Protein AF-A0AA37XCZ8-F1 (afdb_monomer_lite)

Radius of gyration: 14.83 Å; chains: 1; bounding box: 31×46×41 Å

Sequence (145 aa):
MPVPSPTDGLLTLLTTPDGEIDAGADPAALELLGTLVADTLRAHAVGVVVSWNDPDDAVLAHVVARELGVPSRRASLDLGRLELDGPPLAGAVVAVVATSFTPRPRALEPLARLLAGAGASAVHAARLRPSPSTELDVHGRGADA

Foldseek 3Di:
DDDADPLLVLLVQQQDPVFFGNCPSDVVSLLVVLLVVLVVCLVVQAQEEEFEADPSSQVSSVSNCVNNVHYYWYWHQDPNDTDIDDDFQAAGAYEYEYQDPPPDPCPVVVVVVVNVVSRYQKYWYFYFGNDSHTDGDTDIDGPPD

Structure (mmCIF, N/CA/C/O backbone):
data_AF-A0AA37XCZ8-F1
#
_entry.id   AF-A0AA37XCZ8-F1
#
loop_
_atom_site.group_PDB
_atom_site.id
_atom_site.type_symbol
_atom_site.label_atom_id
_atom_site.label_alt_id
_atom_site.label_comp_id
_atom_site.label_asym_id
_atom_site.label_entity_id
_atom_site.label_seq_id
_atom_site.pdbx_PDB_ins_code
_atom_site.Cartn_x
_atom_site.Cartn_y
_atom_site.Cartn_z
_atom_site.occupancy
_atom_site.B_iso_or_equiv
_atom_site.auth_seq_id
_atom_site.auth_comp_id
_atom_site.auth_asym_id
_atom_site.auth_atom_id
_atom_site.pdbx_PDB_model_num
ATOM 1 N N . MET A 1 1 ? 20.662 -27.519 -9.172 1.00 54.88 1 MET A N 1
ATOM 2 C CA . MET A 1 1 ? 20.547 -26.111 -9.603 1.00 54.88 1 MET A CA 1
ATOM 3 C C . MET A 1 1 ? 19.234 -25.579 -9.055 1.00 54.88 1 MET A C 1
ATOM 5 O O . MET A 1 1 ? 18.243 -26.275 -9.251 1.00 54.88 1 MET A O 1
ATOM 9 N N . PRO A 1 2 ? 19.211 -24.456 -8.322 1.00 59.41 2 PRO A N 1
ATOM 10 C CA . PRO A 1 2 ? 17.954 -23.833 -7.915 1.00 59.41 2 PRO A CA 1
ATOM 11 C C . PRO A 1 2 ? 17.204 -23.343 -9.161 1.00 59.41 2 PRO A C 1
ATOM 13 O O . PRO A 1 2 ? 17.815 -22.791 -10.074 1.00 59.41 2 PRO A O 1
ATOM 16 N N . VAL A 1 3 ? 15.900 -23.609 -9.222 1.00 57.81 3 VAL A N 1
ATOM 17 C CA . VAL A 1 3 ? 15.015 -23.034 -10.242 1.00 57.81 3 VAL A CA 1
ATOM 18 C C . VAL A 1 3 ? 14.693 -21.611 -9.779 1.00 57.81 3 VAL A C 1
ATOM 20 O O . VAL A 1 3 ? 14.306 -21.468 -8.618 1.00 57.81 3 VAL A O 1
ATOM 23 N N . PRO A 1 4 ? 14.882 -20.573 -10.613 1.00 60.62 4 PRO A N 1
ATOM 24 C CA . PRO A 1 4 ? 14.522 -19.212 -10.231 1.00 60.62 4 PRO A CA 1
ATOM 25 C C . PRO A 1 4 ? 13.026 -19.144 -9.918 1.00 60.62 4 PRO A C 1
ATOM 27 O O . PRO A 1 4 ? 12.208 -19.749 -10.620 1.00 60.62 4 PRO A O 1
ATOM 30 N N . SER A 1 5 ? 12.675 -18.433 -8.849 1.00 69.38 5 SER A N 1
ATOM 31 C CA . SER A 1 5 ? 11.276 -18.183 -8.514 1.00 69.38 5 SER A CA 1
ATOM 32 C C . SER A 1 5 ? 10.656 -17.320 -9.620 1.00 69.38 5 SER A C 1
ATOM 34 O O . SER A 1 5 ? 11.344 -16.439 -10.142 1.00 69.38 5 SER A O 1
ATOM 36 N N . PRO A 1 6 ? 9.370 -17.496 -9.983 1.00 72.38 6 PRO A N 1
ATOM 37 C CA . PRO A 1 6 ? 8.692 -16.585 -10.911 1.00 72.38 6 PRO A CA 1
ATOM 38 C C . PRO A 1 6 ? 8.816 -15.109 -10.492 1.00 72.38 6 PRO A C 1
ATOM 40 O O . PRO A 1 6 ? 8.825 -14.229 -11.349 1.00 72.38 6 PRO A O 1
ATOM 43 N N . THR A 1 7 ? 8.995 -14.834 -9.197 1.00 74.69 7 THR A N 1
ATOM 44 C CA . THR A 1 7 ? 9.207 -13.485 -8.661 1.00 74.69 7 THR A CA 1
ATOM 45 C C . THR A 1 7 ? 10.563 -12.873 -9.044 1.00 74.69 7 THR A C 1
ATOM 47 O O . THR A 1 7 ? 10.645 -11.658 -9.214 1.00 74.69 7 THR A O 1
ATOM 50 N N . ASP A 1 8 ? 11.609 -13.686 -9.251 1.00 73.62 8 ASP A N 1
ATOM 51 C CA . ASP A 1 8 ? 12.964 -13.196 -9.568 1.00 73.62 8 ASP A CA 1
ATOM 52 C C . ASP A 1 8 ? 13.019 -12.531 -10.957 1.00 73.62 8 ASP A C 1
ATOM 54 O O . ASP A 1 8 ? 13.696 -11.519 -11.162 1.00 73.62 8 ASP A O 1
ATOM 58 N N . GLY A 1 9 ? 12.260 -13.070 -11.919 1.00 76.31 9 GLY A N 1
ATOM 59 C CA . GLY A 1 9 ? 12.170 -12.508 -13.268 1.00 76.31 9 GLY A CA 1
ATOM 60 C C . GLY A 1 9 ? 11.473 -11.146 -13.301 1.00 76.31 9 GLY A C 1
ATOM 61 O O . GLY A 1 9 ? 11.893 -10.262 -14.041 1.00 76.31 9 GLY A O 1
ATOM 62 N N . LEU A 1 10 ? 10.451 -10.956 -12.463 1.00 79.44 10 LEU A N 1
ATOM 63 C CA . LEU A 1 10 ? 9.669 -9.716 -12.406 1.00 79.44 10 LEU A CA 1
ATOM 64 C C . LEU A 1 10 ? 10.465 -8.565 -11.818 1.00 79.44 10 LEU A C 1
ATOM 66 O O . LEU A 1 10 ? 10.464 -7.474 -12.378 1.00 79.44 10 LEU A O 1
ATOM 70 N N . LEU A 1 11 ? 11.162 -8.805 -10.704 1.00 76.56 11 LEU A N 1
ATOM 71 C CA . LEU A 1 11 ? 11.968 -7.753 -10.100 1.00 76.56 11 LEU A CA 1
ATOM 72 C C . LEU A 1 11 ? 13.061 -7.299 -11.058 1.00 76.56 11 LEU A C 1
ATOM 74 O O . LEU 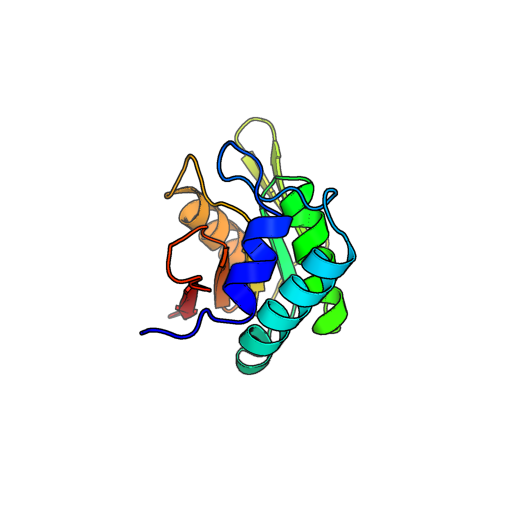A 1 11 ? 13.295 -6.105 -11.164 1.00 76.56 11 LEU A O 1
ATOM 78 N N . THR A 1 12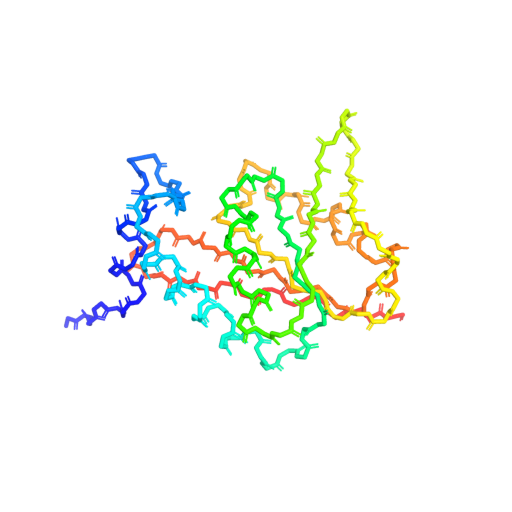 ? 13.661 -8.208 -11.825 1.00 80.44 12 THR A N 1
ATOM 79 C CA . THR A 1 12 ? 14.665 -7.839 -12.835 1.00 80.44 12 THR A CA 1
ATOM 80 C C . THR A 1 12 ? 14.112 -6.869 -13.887 1.00 80.44 12 THR A C 1
ATOM 82 O O . THR A 1 12 ? 14.830 -5.966 -14.303 1.00 80.44 12 THR A O 1
ATOM 85 N N . LEU A 1 13 ? 12.848 -7.024 -14.301 1.00 81.56 13 LEU A N 1
ATOM 86 C CA . LEU A 1 13 ? 12.198 -6.116 -15.260 1.00 81.56 13 LEU A CA 1
ATOM 87 C C . LEU A 1 13 ? 11.898 -4.740 -14.663 1.00 81.56 13 LEU A C 1
ATOM 89 O O . LEU A 1 13 ? 11.887 -3.746 -15.382 1.00 81.56 13 LEU A O 1
ATOM 93 N N . LEU A 1 14 ? 11.650 -4.700 -13.356 1.00 82.56 14 LEU A N 1
ATOM 94 C CA . LEU A 1 14 ? 11.251 -3.499 -12.633 1.00 82.56 14 LEU A CA 1
ATOM 95 C C . LEU A 1 14 ? 12.423 -2.786 -11.958 1.00 82.56 14 LEU A C 1
ATOM 97 O O . LEU A 1 14 ? 12.230 -1.702 -11.433 1.00 82.56 14 LEU A O 1
ATOM 101 N N . THR A 1 15 ? 13.616 -3.379 -11.907 1.00 84.31 15 THR A N 1
ATOM 102 C CA . THR A 1 15 ? 14.735 -2.821 -11.140 1.00 84.31 15 THR A CA 1
ATOM 103 C C . THR A 1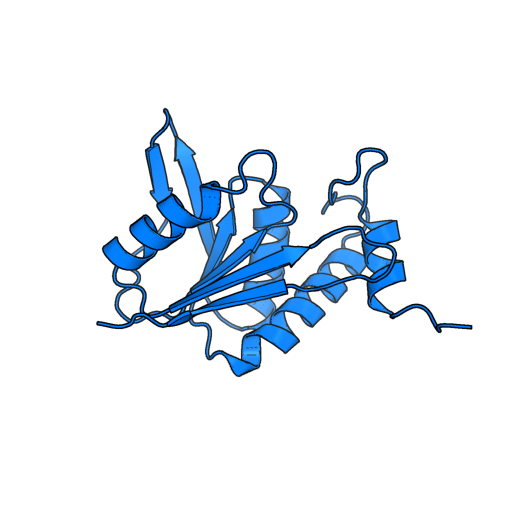 15 ? 15.614 -1.937 -12.023 1.00 84.31 15 THR A C 1
ATOM 105 O O . THR A 1 15 ? 16.137 -2.380 -13.046 1.00 84.31 15 THR A O 1
ATOM 108 N N . THR A 1 16 ? 15.819 -0.689 -11.610 1.00 83.81 16 THR A N 1
ATOM 109 C CA . THR A 1 16 ? 16.763 0.248 -12.226 1.00 83.81 16 THR A CA 1
ATOM 110 C C . THR A 1 16 ? 18.212 -0.228 -12.035 1.00 83.81 16 THR A C 1
ATOM 112 O O . THR A 1 16 ? 18.490 -1.069 -11.176 1.00 83.81 16 THR A O 1
ATOM 115 N N . PRO A 1 17 ? 19.192 0.326 -12.775 1.00 81.44 17 PRO A N 1
ATOM 116 C CA . PRO A 1 17 ? 20.607 0.009 -12.558 1.00 81.44 17 PRO A CA 1
ATOM 117 C C . PRO A 1 17 ? 21.099 0.249 -11.121 1.00 81.44 17 PRO A C 1
ATOM 119 O O . PRO A 1 17 ? 22.058 -0.393 -10.694 1.00 81.44 17 PRO A O 1
ATOM 122 N N . ASP A 1 18 ? 20.431 1.138 -10.380 1.00 79.94 18 ASP A N 1
ATOM 123 C CA . ASP A 1 18 ? 20.759 1.489 -8.997 1.00 79.94 18 ASP A CA 1
ATOM 124 C C . ASP A 1 18 ? 20.088 0.567 -7.959 1.00 79.94 18 ASP A C 1
ATOM 126 O O . ASP A 1 18 ? 20.341 0.688 -6.759 1.00 79.94 18 ASP A O 1
ATOM 130 N N . GLY A 1 19 ? 19.273 -0.398 -8.400 1.00 79.62 19 GLY A N 1
ATOM 131 C CA . GLY A 1 19 ? 18.605 -1.351 -7.512 1.00 79.62 19 GLY A CA 1
ATOM 132 C C . GLY A 1 19 ? 17.251 -0.877 -6.974 1.00 79.62 19 GLY A C 1
ATOM 133 O O . GLY A 1 19 ? 16.754 -1.458 -6.007 1.00 79.62 19 GLY A O 1
ATOM 134 N N . GLU A 1 20 ? 16.664 0.164 -7.562 1.00 82.88 20 GLU A N 1
ATOM 135 C CA . GLU A 1 20 ? 15.352 0.704 -7.182 1.00 82.88 20 GLU A CA 1
ATOM 136 C C . GLU A 1 20 ? 14.252 0.137 -8.081 1.00 82.88 20 GLU A C 1
ATOM 138 O O . GLU A 1 20 ? 14.520 -0.227 -9.219 1.00 82.88 20 GLU A O 1
ATOM 143 N N . ILE A 1 21 ? 13.020 0.036 -7.584 1.00 84.81 21 ILE A N 1
ATOM 144 C CA . ILE A 1 21 ? 11.881 -0.394 -8.405 1.00 84.81 21 ILE A CA 1
ATOM 145 C C . ILE A 1 21 ? 11.371 0.819 -9.185 1.00 84.81 21 ILE A C 1
ATOM 147 O O . ILE A 1 21 ? 10.962 1.788 -8.564 1.00 84.81 21 ILE A O 1
ATOM 151 N N . ASP A 1 22 ? 11.334 0.733 -10.510 1.00 89.69 22 ASP A N 1
ATOM 152 C CA . ASP A 1 22 ? 10.657 1.675 -11.400 1.00 89.69 22 ASP A CA 1
ATOM 153 C C . ASP A 1 22 ? 9.278 1.109 -11.761 1.00 89.69 22 ASP A C 1
ATOM 155 O O . ASP A 1 22 ? 9.148 0.179 -12.566 1.00 89.69 22 ASP A O 1
ATOM 159 N N . ALA A 1 23 ? 8.226 1.662 -11.153 1.00 88.75 23 ALA A N 1
ATOM 160 C CA . ALA A 1 23 ? 6.853 1.228 -11.406 1.00 88.75 23 ALA A CA 1
ATOM 161 C C . ALA A 1 23 ? 6.381 1.561 -12.837 1.00 88.75 23 ALA A C 1
ATOM 163 O O . ALA A 1 23 ? 5.393 0.994 -13.312 1.00 88.75 23 ALA A O 1
ATOM 164 N N . GLY A 1 24 ? 7.070 2.473 -13.529 1.00 90.56 24 GLY A N 1
ATOM 165 C CA . GLY A 1 24 ? 6.795 2.868 -14.907 1.00 90.56 24 GLY A CA 1
ATOM 166 C C . GLY A 1 24 ? 7.473 1.994 -15.965 1.00 90.56 24 GLY A C 1
ATOM 167 O O . GLY A 1 24 ? 7.038 2.026 -17.118 1.00 90.56 24 GLY A O 1
ATOM 168 N N . ALA A 1 25 ? 8.493 1.210 -15.599 1.00 91.69 25 ALA A N 1
ATOM 169 C CA . ALA A 1 25 ? 9.279 0.416 -16.547 1.00 91.69 25 ALA A CA 1
ATOM 170 C C . ALA A 1 25 ? 8.451 -0.677 -17.247 1.00 91.69 25 ALA A C 1
ATOM 172 O O . ALA A 1 25 ? 8.515 -0.821 -18.470 1.00 91.69 25 ALA A O 1
ATOM 173 N N . ASP A 1 26 ? 7.653 -1.427 -16.482 1.00 93.44 26 ASP A N 1
ATOM 174 C CA . ASP A 1 26 ? 6.755 -2.463 -16.998 1.00 93.44 26 ASP A CA 1
ATOM 175 C C . ASP A 1 26 ? 5.484 -2.565 -16.130 1.00 93.44 26 ASP A C 1
ATOM 177 O O . ASP A 1 26 ? 5.470 -3.256 -15.103 1.00 93.44 26 ASP A O 1
ATOM 181 N N . PRO A 1 27 ? 4.378 -1.914 -16.541 1.00 93.50 27 PRO A N 1
ATOM 182 C CA . PRO A 1 27 ? 3.122 -1.964 -15.799 1.00 93.50 27 PRO A CA 1
ATOM 183 C C . PRO A 1 27 ? 2.570 -3.382 -15.614 1.00 93.50 27 PRO A C 1
ATOM 185 O O . PRO A 1 27 ? 1.960 -3.665 -14.588 1.00 93.50 27 PRO A O 1
ATOM 188 N N . ALA A 1 28 ? 2.781 -4.295 -16.569 1.00 92.94 28 ALA A N 1
ATOM 189 C CA . ALA A 1 28 ? 2.279 -5.663 -16.456 1.00 92.94 28 ALA A CA 1
ATOM 190 C C . ALA A 1 28 ? 3.069 -6.459 -15.408 1.00 92.94 28 ALA A C 1
ATOM 192 O O . ALA A 1 28 ? 2.479 -7.217 -14.632 1.00 92.94 28 ALA A O 1
ATOM 193 N N . ALA A 1 29 ? 4.388 -6.259 -15.346 1.00 90.69 29 ALA A N 1
ATOM 194 C CA . ALA A 1 29 ? 5.215 -6.839 -14.294 1.00 90.69 29 ALA A CA 1
ATOM 195 C C . ALA A 1 29 ? 4.834 -6.291 -12.908 1.00 90.69 29 ALA A C 1
ATOM 197 O O . ALA A 1 29 ? 4.749 -7.065 -11.952 1.00 90.69 29 ALA A O 1
ATOM 198 N N . LEU A 1 30 ? 4.546 -4.987 -12.801 1.00 92.56 30 LEU A N 1
ATOM 199 C CA . LEU A 1 30 ? 4.102 -4.363 -11.552 1.00 92.56 30 LEU A CA 1
ATOM 200 C C . LEU A 1 30 ? 2.745 -4.904 -11.080 1.00 92.56 30 LEU A C 1
ATOM 202 O O . LEU A 1 30 ? 2.577 -5.195 -9.897 1.00 92.56 30 LEU A O 1
ATOM 206 N N . GLU A 1 31 ? 1.791 -5.075 -11.995 1.00 94.94 31 GLU A N 1
ATOM 207 C CA . GLU A 1 31 ? 0.475 -5.659 -11.709 1.00 94.94 31 GLU A CA 1
ATOM 208 C C . GLU A 1 31 ? 0.598 -7.090 -11.165 1.00 94.94 31 GLU A C 1
ATOM 210 O O . GLU A 1 31 ? -0.021 -7.454 -10.157 1.00 94.94 31 GLU A O 1
ATOM 215 N N . LEU A 1 32 ? 1.466 -7.900 -11.779 1.00 93.19 32 LEU A N 1
ATOM 216 C CA . LEU A 1 32 ? 1.721 -9.261 -11.315 1.00 93.19 32 LEU A CA 1
ATOM 217 C C . LEU A 1 32 ? 2.413 -9.268 -9.947 1.00 93.19 32 LEU A C 1
ATOM 219 O O . LEU A 1 32 ? 2.046 -10.051 -9.070 1.00 93.19 32 LEU A O 1
ATOM 223 N N . LEU A 1 33 ? 3.366 -8.362 -9.726 1.00 89.88 33 LEU A N 1
ATOM 224 C CA . LEU A 1 33 ? 4.021 -8.201 -8.433 1.00 89.88 33 LEU A CA 1
ATOM 225 C C . LEU A 1 33 ? 3.036 -7.789 -7.333 1.00 89.88 33 LEU A C 1
ATOM 227 O O . LEU A 1 33 ? 3.023 -8.391 -6.260 1.00 89.88 33 LEU A O 1
ATOM 231 N N . GLY A 1 34 ? 2.182 -6.802 -7.602 1.00 93.06 34 GLY A N 1
ATOM 232 C CA . GLY A 1 34 ? 1.149 -6.367 -6.667 1.00 93.06 34 GLY A CA 1
ATOM 233 C C . GLY A 1 34 ? 0.142 -7.476 -6.354 1.00 93.06 34 GLY A C 1
ATOM 234 O O . GLY A 1 34 ? -0.250 -7.625 -5.198 1.00 93.06 34 GLY A O 1
ATOM 235 N N . THR A 1 35 ? -0.190 -8.322 -7.335 1.00 94.62 35 THR A N 1
ATOM 236 C CA . THR A 1 35 ? -1.013 -9.525 -7.124 1.00 94.62 35 THR A CA 1
ATOM 237 C C . THR A 1 35 ? -0.344 -10.497 -6.148 1.00 94.62 35 THR A C 1
ATOM 239 O O . THR A 1 35 ? -0.972 -10.919 -5.182 1.00 94.62 35 THR A O 1
ATOM 242 N N . LEU A 1 36 ? 0.948 -10.796 -6.320 1.00 91.50 36 LEU A N 1
ATOM 243 C CA . LEU A 1 36 ? 1.689 -11.691 -5.417 1.00 91.50 36 LEU A CA 1
ATOM 244 C C . LEU A 1 36 ? 1.776 -11.145 -3.980 1.00 91.50 36 LEU A C 1
ATOM 246 O O . LEU A 1 36 ? 1.655 -11.894 -3.004 1.00 91.50 36 LEU A O 1
ATOM 250 N N . VAL A 1 37 ? 1.967 -9.830 -3.838 1.00 91.38 37 VAL A N 1
ATOM 251 C CA . VAL A 1 37 ? 1.960 -9.166 -2.527 1.00 91.38 37 VAL A CA 1
ATOM 252 C C . VAL A 1 37 ? 0.566 -9.249 -1.900 1.00 91.38 37 VAL A C 1
ATOM 254 O O . VAL A 1 37 ? 0.443 -9.607 -0.728 1.00 91.38 37 VAL A O 1
ATOM 257 N N . ALA A 1 38 ? -0.490 -8.980 -2.672 1.00 94.12 38 ALA A N 1
ATOM 258 C CA . ALA A 1 38 ? -1.870 -9.084 -2.208 1.00 94.12 38 ALA A CA 1
ATOM 259 C C . ALA A 1 38 ? -2.225 -10.512 -1.772 1.00 94.12 38 ALA A C 1
ATOM 261 O O . ALA A 1 38 ? -2.758 -10.686 -0.679 1.00 94.12 38 ALA A O 1
ATOM 262 N N . ASP A 1 39 ? -1.874 -11.530 -2.562 1.00 93.19 39 ASP A N 1
ATOM 263 C CA . ASP A 1 39 ? -2.068 -12.948 -2.233 1.00 93.19 39 ASP A CA 1
ATOM 264 C C . ASP A 1 39 ? -1.493 -13.289 -0.853 1.00 93.19 39 ASP A C 1
ATOM 266 O O . ASP A 1 39 ? -2.165 -13.917 -0.032 1.00 93.19 39 ASP A O 1
ATOM 270 N N . THR A 1 40 ? -0.281 -12.807 -0.570 1.00 89.94 40 THR A N 1
ATOM 271 C CA . THR A 1 40 ? 0.374 -12.997 0.731 1.00 89.94 40 THR A CA 1
ATOM 272 C C . THR A 1 40 ? -0.370 -12.262 1.850 1.00 89.94 40 THR A C 1
ATOM 274 O O . THR A 1 40 ? -0.578 -12.803 2.936 1.00 89.94 40 THR A O 1
ATOM 277 N N . LEU A 1 41 ? -0.827 -11.035 1.588 1.00 92.31 41 LEU A N 1
ATOM 278 C CA . LEU A 1 41 ? -1.518 -10.201 2.572 1.00 92.31 41 LEU A CA 1
ATOM 279 C C . LEU A 1 41 ? -2.950 -10.658 2.893 1.00 92.31 41 LEU A C 1
ATOM 281 O O . LEU A 1 41 ? -3.455 -10.332 3.971 1.00 92.31 41 LEU A O 1
ATOM 285 N N . ARG A 1 42 ? -3.606 -11.441 2.0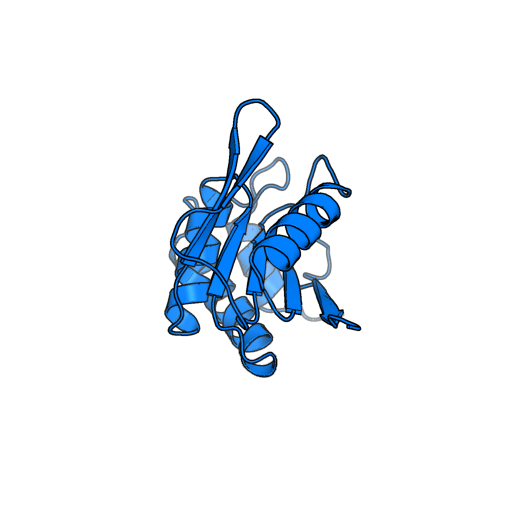23 1.00 93.00 42 ARG A N 1
ATOM 286 C CA . ARG A 1 42 ? -4.980 -11.929 2.264 1.00 93.00 42 ARG A CA 1
ATOM 287 C C . ARG A 1 42 ? -5.115 -12.736 3.554 1.00 93.00 42 ARG A C 1
ATOM 289 O O . ARG A 1 42 ? -6.161 -12.673 4.194 1.00 93.00 42 ARG A O 1
ATOM 296 N N . ALA A 1 43 ? -4.061 -13.433 3.979 1.00 91.62 43 ALA A N 1
ATOM 297 C CA . ALA A 1 43 ? -4.056 -14.194 5.230 1.00 91.62 43 ALA A CA 1
ATOM 298 C C . ALA A 1 43 ? -4.135 -13.315 6.496 1.00 91.62 43 ALA A C 1
ATOM 300 O O . ALA A 1 43 ? -4.391 -13.830 7.583 1.00 91.62 43 ALA A O 1
ATOM 301 N N . HIS A 1 44 ? -3.930 -12.001 6.369 1.00 91.44 44 HIS A N 1
ATOM 302 C CA . HIS A 1 44 ? -3.806 -11.074 7.495 1.00 91.44 44 HIS A CA 1
ATOM 303 C C . HIS A 1 44 ? -5.021 -10.159 7.696 1.00 91.44 44 HIS A C 1
ATOM 305 O O . HIS A 1 44 ? -4.967 -9.276 8.544 1.00 91.44 44 HIS A O 1
ATOM 311 N N . ALA A 1 45 ? -6.115 -10.350 6.945 1.00 92.94 45 ALA A N 1
ATOM 312 C CA . ALA A 1 45 ? -7.331 -9.531 7.056 1.00 92.94 45 ALA A CA 1
ATOM 313 C C . ALA A 1 45 ? -7.060 -8.010 6.982 1.00 92.94 45 ALA A C 1
ATOM 315 O O . ALA A 1 45 ? -7.664 -7.217 7.706 1.00 92.94 45 ALA A O 1
ATOM 316 N N . VAL A 1 46 ? -6.128 -7.611 6.110 1.00 95.50 46 VAL A N 1
ATOM 317 C CA . VAL A 1 46 ? -5.774 -6.207 5.862 1.00 95.50 46 VAL A CA 1
ATOM 318 C C . VAL A 1 46 ? -7.030 -5.420 5.492 1.00 95.50 46 VAL A C 1
ATOM 320 O O . VAL A 1 46 ? -7.776 -5.835 4.613 1.00 95.50 46 VAL A O 1
ATOM 323 N N . GLY A 1 47 ? -7.254 -4.288 6.161 1.00 95.75 47 GLY A N 1
ATOM 324 C CA . GLY A 1 47 ? -8.376 -3.377 5.910 1.00 95.75 47 GLY A CA 1
ATOM 325 C C . GLY A 1 47 ? -7.971 -2.066 5.233 1.00 95.75 47 GLY A C 1
ATOM 326 O O . GLY A 1 47 ? -8.837 -1.306 4.804 1.00 95.75 47 GLY A O 1
ATOM 327 N N . VAL A 1 48 ? -6.670 -1.777 5.140 1.00 96.62 48 VAL A N 1
ATOM 328 C CA . VAL A 1 48 ? -6.127 -0.624 4.412 1.00 96.62 48 VAL A CA 1
ATOM 329 C C . VAL A 1 48 ? -4.682 -0.892 3.997 1.00 96.62 48 VAL A C 1
ATOM 331 O O . VAL A 1 48 ? -3.917 -1.508 4.745 1.00 96.62 48 VAL A O 1
ATOM 334 N N . VAL A 1 49 ? -4.295 -0.383 2.832 1.00 96.50 49 VAL A N 1
ATOM 335 C CA . VAL A 1 49 ? -2.899 -0.367 2.381 1.00 96.50 49 VAL A CA 1
ATOM 336 C C . VAL A 1 49 ? -2.361 1.058 2.464 1.00 96.50 49 VAL A C 1
ATOM 338 O O . VAL A 1 49 ? -3.047 2.007 2.092 1.00 96.50 49 VAL A O 1
ATOM 341 N N . VAL A 1 50 ? -1.142 1.221 2.964 1.00 95.12 50 VAL A N 1
ATOM 342 C CA . VAL A 1 50 ? -0.454 2.506 3.112 1.00 95.12 50 VAL A CA 1
ATOM 343 C C . VAL A 1 50 ? 0.849 2.466 2.315 1.00 95.12 50 VAL A C 1
ATOM 345 O O . VAL A 1 50 ? 1.686 1.600 2.562 1.00 95.12 50 VAL A O 1
ATOM 348 N N . SER A 1 51 ? 1.039 3.399 1.384 1.00 93.81 51 SER A N 1
ATOM 349 C CA . SER A 1 51 ? 2.317 3.592 0.689 1.00 93.81 51 SER A CA 1
ATOM 350 C C . SER A 1 51 ? 3.297 4.432 1.501 1.00 93.81 51 SER A C 1
ATOM 352 O O . SER A 1 51 ? 2.896 5.309 2.278 1.00 93.81 51 SER A O 1
ATOM 354 N N . TRP A 1 52 ? 4.592 4.187 1.300 1.00 87.31 52 TRP A N 1
ATOM 355 C CA . TRP A 1 52 ? 5.666 4.908 1.973 1.00 87.31 52 TRP A CA 1
ATOM 356 C C . TRP A 1 52 ? 6.306 5.988 1.087 1.00 87.31 52 TRP A C 1
ATOM 358 O O . TRP A 1 52 ? 7.259 5.729 0.379 1.00 87.31 52 TRP A O 1
ATOM 368 N N . ASN A 1 53 ? 5.837 7.233 1.208 1.00 79.75 53 ASN A N 1
ATOM 369 C CA . ASN A 1 53 ? 6.460 8.496 0.764 1.00 79.75 53 ASN A CA 1
ATOM 370 C C . ASN A 1 53 ? 6.879 8.668 -0.722 1.00 79.75 53 ASN A C 1
ATOM 372 O O . ASN A 1 53 ? 6.930 9.811 -1.177 1.00 79.75 53 ASN A O 1
ATOM 376 N N . ASP A 1 54 ? 7.088 7.609 -1.495 1.00 85.25 54 ASP A N 1
ATOM 377 C CA . ASP A 1 54 ? 7.551 7.627 -2.880 1.00 85.25 54 ASP A CA 1
ATOM 378 C C . ASP A 1 54 ? 6.396 7.408 -3.887 1.00 85.25 54 ASP A C 1
ATOM 380 O O . ASP A 1 54 ? 5.421 6.715 -3.562 1.00 85.25 54 ASP A O 1
ATOM 384 N N . PRO A 1 55 ? 6.427 8.028 -5.085 1.00 89.88 55 PRO A N 1
ATOM 385 C CA . PRO A 1 55 ? 5.453 7.756 -6.139 1.00 89.88 55 PRO A CA 1
ATOM 386 C C . PRO A 1 55 ? 5.350 6.278 -6.536 1.00 89.88 55 PRO A C 1
ATOM 388 O O . PRO A 1 55 ? 4.226 5.797 -6.679 1.00 89.88 55 PRO A O 1
ATOM 391 N N . ASP A 1 56 ? 6.459 5.547 -6.653 1.00 90.88 56 ASP A N 1
ATOM 392 C CA . ASP A 1 56 ? 6.451 4.137 -7.068 1.00 90.88 56 ASP A CA 1
ATOM 393 C C . ASP A 1 56 ? 5.804 3.250 -5.996 1.00 90.88 56 ASP A C 1
ATOM 395 O O . ASP A 1 56 ? 4.975 2.381 -6.295 1.00 90.88 56 ASP A O 1
ATOM 399 N N . ASP A 1 57 ? 6.062 3.560 -4.722 1.00 91.38 57 ASP A N 1
ATOM 400 C CA . ASP A 1 57 ? 5.383 2.939 -3.582 1.00 91.38 57 ASP A CA 1
ATOM 401 C C . ASP A 1 57 ? 3.872 3.188 -3.623 1.00 91.38 57 ASP A C 1
ATOM 403 O O . ASP A 1 57 ? 3.085 2.309 -3.268 1.00 91.38 57 ASP A O 1
ATOM 407 N N . ALA A 1 58 ? 3.443 4.377 -4.057 1.00 93.56 58 ALA A N 1
ATOM 408 C CA . ALA A 1 58 ? 2.029 4.703 -4.195 1.00 93.56 58 ALA A CA 1
ATOM 409 C C . ALA A 1 58 ? 1.354 3.904 -5.318 1.00 93.56 58 ALA A C 1
ATOM 411 O O . ALA A 1 58 ? 0.226 3.443 -5.123 1.00 93.56 58 ALA A O 1
ATOM 412 N N . VAL A 1 59 ? 2.031 3.691 -6.452 1.00 95.00 59 VAL A N 1
ATOM 413 C CA . VAL A 1 59 ? 1.497 2.854 -7.539 1.00 95.00 59 VAL A CA 1
ATOM 414 C C . VAL A 1 59 ? 1.384 1.400 -7.081 1.00 95.00 59 VAL A C 1
ATOM 416 O O . VAL A 1 59 ? 0.310 0.807 -7.194 1.00 95.00 59 VAL A O 1
ATOM 419 N N . LEU A 1 60 ? 2.440 0.838 -6.488 1.00 93.81 60 LEU A N 1
ATOM 420 C CA . LEU A 1 60 ? 2.411 -0.535 -5.983 1.00 93.81 60 LEU A CA 1
ATOM 421 C C . LEU A 1 60 ? 1.335 -0.717 -4.901 1.00 93.81 60 LEU A C 1
ATOM 423 O O . LEU A 1 60 ? 0.543 -1.656 -4.963 1.00 93.81 60 LEU A O 1
ATOM 427 N N . ALA A 1 61 ? 1.252 0.199 -3.933 1.00 95.44 61 ALA A N 1
ATOM 428 C CA . ALA A 1 61 ? 0.222 0.168 -2.898 1.00 95.44 61 ALA A CA 1
ATOM 429 C C . ALA A 1 61 ? -1.193 0.271 -3.477 1.00 95.44 61 ALA A C 1
ATOM 431 O O . ALA A 1 61 ? -2.116 -0.332 -2.933 1.00 95.44 61 ALA A O 1
ATOM 432 N N . HIS A 1 62 ? -1.387 1.030 -4.558 1.00 96.75 62 HIS A N 1
ATOM 433 C CA . HIS A 1 62 ? -2.671 1.105 -5.246 1.00 96.75 62 HIS A CA 1
ATOM 434 C C . HIS A 1 62 ? -3.057 -0.242 -5.865 1.00 96.75 62 HIS A C 1
ATOM 436 O O . HIS A 1 62 ? -4.175 -0.704 -5.637 1.00 96.75 62 HIS A O 1
ATOM 442 N N . VAL A 1 63 ? -2.134 -0.893 -6.582 1.00 97.06 63 VAL A N 1
ATOM 443 C CA . VAL A 1 63 ? -2.358 -2.233 -7.146 1.00 97.06 63 VAL A CA 1
ATOM 444 C C . VAL A 1 63 ? -2.716 -3.223 -6.036 1.00 97.06 63 VAL A C 1
ATOM 446 O O . VAL A 1 63 ? -3.761 -3.866 -6.097 1.00 97.06 63 VAL A O 1
ATOM 449 N N . VAL A 1 64 ? -1.913 -3.287 -4.970 1.00 96.62 64 VAL A N 1
ATOM 450 C CA . VAL A 1 64 ? -2.156 -4.198 -3.838 1.00 96.62 64 VAL A CA 1
ATOM 451 C C . VAL A 1 64 ? -3.518 -3.931 -3.187 1.00 96.62 64 VAL A C 1
ATOM 453 O O . VAL A 1 64 ? -4.268 -4.865 -2.912 1.00 96.62 64 VAL A O 1
ATOM 456 N N . ALA A 1 65 ? -3.872 -2.663 -2.962 1.00 97.38 65 ALA A N 1
ATOM 457 C CA . ALA A 1 65 ? -5.159 -2.289 -2.381 1.00 97.38 65 ALA A CA 1
ATOM 458 C C . ALA A 1 65 ? -6.340 -2.713 -3.264 1.00 97.38 65 ALA A C 1
ATOM 460 O O . ALA A 1 65 ? -7.335 -3.232 -2.754 1.00 97.38 65 ALA A O 1
ATOM 461 N N . ARG A 1 66 ? -6.209 -2.542 -4.587 1.00 98.12 66 ARG A N 1
ATOM 462 C CA . ARG A 1 66 ? -7.205 -2.970 -5.574 1.00 98.12 66 ARG A CA 1
ATOM 463 C C . ARG A 1 66 ? -7.408 -4.484 -5.533 1.00 98.12 66 ARG A C 1
ATOM 465 O O . ARG A 1 66 ? -8.548 -4.927 -5.443 1.00 98.12 66 ARG A O 1
ATOM 472 N N . GLU A 1 67 ? -6.324 -5.258 -5.519 1.00 97.94 67 GLU A N 1
ATOM 473 C CA . GLU A 1 67 ? -6.360 -6.731 -5.468 1.00 97.94 67 GLU A CA 1
ATOM 474 C C . GLU A 1 67 ? -6.883 -7.296 -4.135 1.00 97.94 67 GLU A C 1
ATOM 476 O O . GLU A 1 67 ? -7.366 -8.434 -4.069 1.00 97.94 67 GLU A O 1
ATOM 481 N N . LEU A 1 68 ? -6.798 -6.510 -3.059 1.00 97.06 68 LEU A N 1
ATOM 482 C CA . LEU A 1 68 ? -7.383 -6.822 -1.753 1.00 97.06 68 LEU A CA 1
ATOM 483 C C . LEU A 1 68 ? -8.822 -6.303 -1.595 1.00 97.06 68 LEU A C 1
ATOM 485 O O . LEU A 1 68 ? -9.513 -6.719 -0.667 1.00 97.06 68 LEU A O 1
ATOM 489 N N . GLY A 1 69 ? -9.283 -5.403 -2.468 1.00 97.50 69 GLY A N 1
ATOM 490 C CA . GLY A 1 69 ? -10.584 -4.743 -2.339 1.00 97.50 69 GLY A CA 1
ATOM 491 C C . GLY A 1 69 ? -10.669 -3.773 -1.153 1.00 97.50 69 GLY A C 1
ATOM 492 O O . GLY A 1 69 ? -11.739 -3.618 -0.565 1.00 97.50 69 GLY A O 1
ATOM 493 N N . VAL A 1 70 ? -9.557 -3.132 -0.782 1.00 97.31 70 VAL A N 1
ATOM 494 C CA . VAL A 1 70 ? -9.453 -2.231 0.382 1.00 97.31 70 VAL A CA 1
ATOM 495 C C . VAL A 1 70 ? -8.996 -0.830 -0.031 1.00 97.31 70 VAL A C 1
ATOM 497 O O . VAL A 1 70 ? -8.426 -0.658 -1.108 1.00 97.31 70 VAL A O 1
ATOM 500 N N . PRO A 1 71 ? -9.224 0.210 0.791 1.00 97.06 71 PRO A N 1
ATOM 501 C CA . PRO A 1 71 ? -8.689 1.537 0.510 1.00 97.06 71 PRO A CA 1
ATOM 502 C C . PRO A 1 71 ? -7.153 1.563 0.516 1.00 97.06 71 PRO A C 1
ATOM 504 O O . PRO A 1 71 ? -6.502 0.896 1.321 1.00 97.06 71 PRO A O 1
ATOM 507 N N . SER A 1 72 ? -6.594 2.412 -0.348 1.00 96.38 72 SER A N 1
ATOM 508 C CA . SER A 1 72 ? -5.182 2.801 -0.330 1.00 96.38 72 SER A CA 1
ATOM 509 C C . SER A 1 72 ? -5.021 4.197 0.267 1.00 96.38 72 SER A C 1
ATOM 511 O O . SER A 1 72 ? -5.903 5.050 0.124 1.00 96.38 72 SER A O 1
ATOM 513 N N . ARG A 1 73 ? -3.901 4.432 0.944 1.00 95.62 73 ARG A N 1
ATOM 514 C CA . ARG A 1 73 ? -3.528 5.706 1.562 1.00 95.62 73 ARG A CA 1
ATOM 515 C C . ARG A 1 73 ? -2.049 5.964 1.392 1.00 95.62 73 ARG A C 1
ATOM 517 O O . ARG A 1 73 ? -1.274 5.045 1.148 1.00 95.62 73 ARG A O 1
ATOM 524 N N . ARG A 1 74 ? -1.657 7.213 1.611 1.00 93.62 74 ARG A N 1
ATOM 525 C CA . ARG A 1 74 ? -0.265 7.628 1.566 1.00 93.62 74 ARG A CA 1
ATOM 526 C C . ARG A 1 74 ? 0.190 8.097 2.936 1.00 93.62 74 ARG A C 1
ATOM 528 O O . ARG A 1 74 ? -0.493 8.896 3.576 1.00 93.62 74 ARG A O 1
ATOM 535 N N . ALA A 1 75 ? 1.345 7.598 3.362 1.00 91.94 75 ALA A N 1
ATOM 536 C CA . ALA A 1 75 ? 2.152 8.263 4.368 1.00 91.94 75 ALA A CA 1
ATOM 537 C C . ALA A 1 75 ? 3.161 9.176 3.663 1.00 91.94 75 ALA A C 1
ATOM 539 O O . ALA A 1 75 ? 3.829 8.753 2.715 1.00 91.94 75 ALA A O 1
ATOM 540 N N . SER A 1 76 ? 3.273 10.419 4.116 1.00 89.19 76 SER A N 1
ATOM 541 C CA . SER A 1 76 ? 4.179 11.421 3.551 1.00 89.19 76 SER A CA 1
ATOM 542 C C . SER A 1 76 ? 5.014 12.067 4.652 1.00 89.19 76 SER A C 1
ATOM 544 O O . SER A 1 76 ? 4.591 12.157 5.807 1.00 89.19 76 SER A O 1
ATOM 546 N N . LEU A 1 77 ? 6.234 12.481 4.309 1.00 87.19 77 LEU A N 1
ATOM 547 C CA . LEU A 1 77 ? 7.080 13.278 5.191 1.00 87.19 77 LEU A CA 1
ATOM 548 C C . LEU A 1 77 ? 7.055 14.734 4.723 1.00 87.19 77 LEU A C 1
ATOM 550 O O . LEU A 1 77 ? 7.728 15.072 3.751 1.00 87.19 77 LEU A O 1
ATOM 554 N N . ASP A 1 78 ? 6.334 15.589 5.441 1.00 87.69 78 ASP A N 1
ATOM 555 C CA . ASP A 1 78 ? 6.275 17.025 5.169 1.00 87.69 78 ASP A CA 1
ATOM 556 C C . ASP A 1 78 ? 6.948 17.814 6.296 1.00 87.69 78 ASP A C 1
ATOM 558 O O . ASP A 1 78 ? 6.654 17.623 7.473 1.00 87.69 78 ASP A O 1
ATOM 562 N N . LEU A 1 79 ? 7.923 18.663 5.955 1.00 89.31 79 LEU A N 1
ATOM 563 C CA . LEU A 1 79 ? 8.701 19.476 6.908 1.00 89.31 79 LEU A CA 1
ATOM 564 C C . LEU A 1 79 ? 9.252 18.697 8.126 1.00 89.31 79 LEU A C 1
ATOM 566 O O . LEU A 1 79 ? 9.364 19.221 9.234 1.00 89.31 79 LEU A O 1
ATOM 570 N N . GLY A 1 80 ? 9.620 17.428 7.926 1.00 87.12 80 GLY A N 1
ATOM 571 C CA . GLY A 1 80 ? 10.126 16.550 8.987 1.00 87.12 80 GLY A CA 1
ATOM 572 C C . GLY A 1 80 ? 9.044 15.928 9.877 1.00 87.12 80 GLY A C 1
ATOM 573 O O . GLY A 1 80 ? 9.374 15.228 10.836 1.00 87.12 80 GLY A O 1
ATOM 574 N N . ARG A 1 81 ? 7.767 16.135 9.552 1.00 88.62 81 ARG A N 1
ATOM 575 C CA . ARG A 1 81 ? 6.611 15.517 10.193 1.00 88.62 81 ARG A CA 1
ATOM 576 C C . ARG A 1 81 ? 6.052 14.417 9.304 1.00 88.62 81 ARG A C 1
ATOM 578 O O . ARG A 1 81 ? 5.872 14.602 8.107 1.00 88.62 81 ARG A O 1
ATOM 585 N N . LEU A 1 82 ? 5.796 13.260 9.904 1.00 89.81 82 LEU A N 1
ATOM 586 C CA . LEU A 1 82 ? 5.117 12.175 9.216 1.00 89.81 82 LEU A CA 1
ATOM 587 C C . LEU A 1 82 ? 3.606 12.388 9.303 1.00 89.81 82 LEU A C 1
ATOM 589 O O . LEU A 1 82 ? 3.071 12.576 10.399 1.00 89.81 82 LEU A O 1
ATOM 593 N N . GLU A 1 83 ? 2.946 12.337 8.157 1.00 92.00 83 GLU A N 1
ATOM 594 C CA . GLU A 1 83 ? 1.508 12.525 8.015 1.00 92.00 83 GLU A CA 1
ATOM 595 C C . GLU A 1 83 ? 0.887 11.331 7.286 1.00 92.00 83 GLU A C 1
ATOM 597 O O . GLU A 1 83 ? 1.575 10.568 6.605 1.00 92.00 83 GLU A O 1
ATOM 602 N N . LEU A 1 84 ? -0.414 11.134 7.493 1.00 93.50 84 LEU A N 1
ATOM 603 C CA . LEU A 1 84 ? -1.199 10.080 6.864 1.00 93.50 84 LEU A CA 1
ATOM 604 C C . LEU A 1 84 ? -2.474 10.695 6.298 1.00 93.50 84 LEU A C 1
ATOM 606 O O . LEU A 1 84 ? -3.235 11.327 7.032 1.00 93.50 84 LEU A O 1
ATOM 610 N N . ASP A 1 85 ? -2.738 10.432 5.025 1.00 92.69 85 ASP A N 1
ATOM 611 C CA . ASP A 1 85 ? -3.929 10.950 4.363 1.00 92.69 85 ASP A CA 1
ATOM 612 C C . ASP A 1 85 ? -5.201 10.160 4.731 1.00 92.69 85 ASP A C 1
ATOM 614 O O . ASP A 1 85 ? -5.187 8.944 4.974 1.00 92.69 85 ASP A O 1
ATOM 618 N N . GLY A 1 86 ? -6.344 10.853 4.704 1.00 91.06 86 GLY A N 1
ATOM 619 C CA . GLY A 1 86 ? -7.681 10.260 4.811 1.00 91.06 86 GLY A CA 1
ATOM 620 C C . GLY A 1 86 ? -8.257 10.158 6.237 1.00 91.06 86 GLY A C 1
ATOM 621 O O . GLY A 1 86 ? -7.729 10.746 7.178 1.00 91.06 86 GLY A O 1
ATOM 622 N N . PRO A 1 87 ? -9.382 9.437 6.419 1.00 90.69 87 PRO A N 1
ATOM 623 C CA . PRO A 1 87 ? -10.109 9.378 7.697 1.00 90.69 87 PRO A CA 1
ATOM 624 C C . PRO A 1 87 ? -9.363 8.585 8.792 1.00 90.69 87 PRO A C 1
ATOM 626 O O . PRO A 1 87 ? -8.390 7.912 8.500 1.00 90.69 87 PRO A O 1
ATOM 629 N N . PRO A 1 88 ? -9.780 8.565 10.063 1.00 88.50 88 PRO A N 1
ATOM 630 C CA . PRO A 1 88 ? -9.124 7.732 11.083 1.00 88.50 88 PRO A CA 1
ATOM 631 C C . PRO A 1 88 ? -9.053 6.229 10.725 1.00 88.50 88 PRO A C 1
ATOM 633 O O . PRO A 1 88 ? -9.884 5.729 9.966 1.00 88.50 88 PRO A O 1
ATOM 636 N N . LEU A 1 89 ? -8.066 5.509 11.278 1.00 91.38 89 LEU A N 1
ATOM 637 C CA . LEU A 1 89 ? -7.810 4.076 11.037 1.00 91.38 89 LEU A CA 1
ATOM 638 C C . LEU A 1 89 ? -8.311 3.170 12.174 1.00 91.38 89 LEU A C 1
ATOM 640 O O . LEU A 1 89 ? -7.802 2.068 12.360 1.00 91.38 89 LEU A O 1
ATOM 644 N N . ALA A 1 90 ? -9.291 3.631 12.953 1.00 90.25 90 ALA A N 1
ATOM 645 C CA . ALA A 1 90 ? -9.742 2.953 14.165 1.00 90.25 90 ALA A CA 1
ATOM 646 C C . ALA A 1 90 ? -10.115 1.477 13.911 1.00 90.25 90 ALA A C 1
ATOM 648 O O . ALA A 1 90 ? -11.064 1.178 13.188 1.00 90.25 90 ALA A O 1
ATOM 649 N N . GLY A 1 91 ? -9.353 0.563 14.517 1.00 89.62 91 GLY A N 1
ATOM 650 C CA . GLY A 1 91 ? -9.524 -0.888 14.427 1.00 89.62 91 GLY A CA 1
ATOM 651 C C . GLY A 1 91 ? -8.997 -1.539 13.144 1.00 89.62 91 GLY A C 1
ATOM 652 O O . GLY A 1 91 ? -9.030 -2.765 13.043 1.00 89.62 91 GLY A O 1
ATOM 653 N N . ALA A 1 92 ? -8.494 -0.767 12.176 1.00 93.94 92 ALA A N 1
ATOM 654 C CA . ALA A 1 92 ? -8.043 -1.301 10.896 1.00 93.94 92 ALA A CA 1
ATOM 655 C C . ALA A 1 92 ? -6.707 -2.050 11.023 1.00 93.94 92 ALA A C 1
ATOM 657 O O . ALA A 1 92 ? -5.764 -1.558 11.647 1.00 93.94 92 ALA A O 1
ATOM 658 N N . VAL A 1 93 ? -6.610 -3.206 10.360 1.00 94.38 93 VAL A N 1
ATOM 659 C CA . VAL A 1 93 ? -5.330 -3.871 10.093 1.00 94.38 93 VAL A CA 1
ATOM 660 C C . VAL A 1 93 ? -4.684 -3.190 8.892 1.00 94.38 93 VAL A C 1
ATOM 662 O O . VAL A 1 93 ? -5.286 -3.111 7.819 1.00 94.38 93 VAL A O 1
ATOM 665 N N . VAL A 1 94 ? -3.469 -2.686 9.073 1.00 94.62 94 VAL A N 1
ATOM 666 C CA . VAL A 1 94 ? -2.755 -1.897 8.069 1.00 94.62 94 VAL A CA 1
ATOM 667 C C . VAL A 1 94 ? -1.650 -2.734 7.443 1.00 94.62 94 VAL A C 1
ATOM 669 O O . VAL A 1 94 ? -0.815 -3.297 8.152 1.00 94.62 94 VAL A O 1
ATOM 672 N N . ALA A 1 95 ? -1.588 -2.750 6.115 1.00 94.50 95 ALA A N 1
ATOM 673 C CA . ALA A 1 95 ? -0.388 -3.149 5.393 1.00 94.50 95 ALA A CA 1
ATOM 674 C C . ALA A 1 95 ? 0.351 -1.903 4.901 1.00 94.50 95 ALA A C 1
ATOM 676 O O . ALA A 1 95 ? -0.219 -1.079 4.196 1.00 94.50 95 ALA A O 1
ATOM 677 N N . VAL A 1 96 ? 1.619 -1.764 5.263 1.00 92.69 96 VAL A N 1
ATOM 678 C CA . VAL A 1 96 ? 2.536 -0.779 4.697 1.00 92.69 96 VAL A CA 1
ATOM 679 C C . VAL A 1 96 ? 3.285 -1.444 3.555 1.00 92.69 96 VAL A C 1
ATOM 681 O O . VAL A 1 96 ? 3.934 -2.469 3.758 1.00 92.69 96 VAL A O 1
ATOM 684 N N . VAL A 1 97 ? 3.216 -0.851 2.371 1.00 91.19 97 VAL A N 1
ATOM 685 C CA . VAL A 1 97 ? 3.890 -1.347 1.171 1.00 91.19 97 VAL A CA 1
ATOM 686 C C . VAL A 1 97 ? 4.957 -0.345 0.761 1.00 91.19 97 VAL A C 1
ATOM 688 O O . VAL A 1 97 ? 4.680 0.851 0.653 1.00 91.19 97 VAL A O 1
ATOM 691 N N . ALA A 1 98 ? 6.172 -0.849 0.553 1.00 88.75 98 ALA A N 1
ATOM 692 C CA . ALA A 1 98 ? 7.281 -0.064 0.038 1.00 88.75 98 ALA A CA 1
ATOM 693 C C . ALA A 1 98 ? 8.194 -0.910 -0.854 1.00 88.75 98 ALA A C 1
ATOM 695 O O . ALA A 1 98 ? 8.522 -2.061 -0.544 1.00 88.75 98 ALA A O 1
ATOM 696 N N . THR A 1 99 ? 8.665 -0.306 -1.935 1.00 82.88 99 THR A N 1
ATOM 697 C CA . THR A 1 99 ? 9.735 -0.822 -2.789 1.00 82.88 99 THR A CA 1
ATOM 698 C C . THR A 1 99 ? 11.063 -0.804 -2.039 1.00 82.88 99 THR A C 1
ATOM 700 O O . THR A 1 99 ? 11.849 -1.743 -2.132 1.00 82.88 99 THR A O 1
ATOM 703 N N . SER A 1 100 ? 11.290 0.207 -1.194 1.00 77.12 100 SER A N 1
ATOM 704 C CA . SER A 1 100 ? 12.426 0.252 -0.284 1.00 77.12 100 SER A CA 1
ATOM 705 C C . SER A 1 100 ? 12.103 1.014 1.007 1.00 77.12 100 SER A C 1
ATOM 707 O O . SER A 1 100 ? 11.411 2.024 1.016 1.00 77.12 100 SER A O 1
ATOM 709 N N . PHE A 1 101 ? 12.677 0.562 2.127 1.00 65.19 101 PHE A N 1
ATOM 710 C CA . PHE A 1 101 ? 12.729 1.346 3.374 1.00 65.19 101 PHE A CA 1
ATOM 711 C C . PHE A 1 101 ? 14.088 2.048 3.551 1.00 65.19 101 PHE A C 1
ATOM 713 O O . PHE A 1 101 ? 14.499 2.392 4.663 1.00 65.19 101 PHE A O 1
ATOM 720 N N . THR A 1 102 ? 14.844 2.207 2.465 1.00 61.75 102 THR A N 1
ATOM 721 C CA . THR A 1 102 ? 16.130 2.911 2.450 1.00 61.75 102 THR A CA 1
ATOM 722 C C . THR A 1 102 ? 15.922 4.409 2.208 1.00 61.75 102 THR A C 1
ATOM 724 O O . THR A 1 102 ? 14.923 4.794 1.616 1.00 61.75 102 THR A O 1
ATOM 727 N N . PRO A 1 103 ? 16.807 5.290 2.717 1.00 52.22 103 PRO A N 1
ATOM 728 C CA . PRO A 1 103 ? 18.031 5.016 3.477 1.00 52.22 103 PRO A CA 1
ATOM 729 C C . PRO A 1 103 ? 17.819 4.836 4.994 1.00 52.22 103 PRO A C 1
ATOM 731 O O . PRO A 1 103 ? 18.790 4.702 5.736 1.00 52.22 103 PRO A O 1
ATOM 734 N N . ARG A 1 104 ? 16.579 4.849 5.503 1.00 60.91 104 ARG A N 1
ATOM 735 C CA . ARG A 1 104 ? 16.309 4.835 6.952 1.00 60.91 104 ARG A CA 1
ATOM 736 C C . ARG A 1 104 ? 15.591 3.553 7.382 1.00 60.91 104 ARG A C 1
ATOM 738 O O . ARG A 1 104 ? 14.373 3.575 7.513 1.00 60.91 104 ARG A O 1
ATOM 745 N N . PRO A 1 105 ? 16.312 2.484 7.772 1.00 58.38 105 PRO A N 1
ATOM 746 C CA . PRO A 1 105 ? 15.699 1.301 8.390 1.00 58.38 105 PRO A CA 1
ATOM 747 C C . PRO A 1 105 ? 14.878 1.616 9.659 1.00 58.38 105 PRO A C 1
ATOM 749 O O . PRO A 1 105 ? 14.047 0.818 10.072 1.00 58.38 105 PRO A O 1
ATOM 752 N N . ARG A 1 106 ? 15.061 2.804 10.258 1.00 63.47 106 ARG A N 1
ATOM 753 C CA . ARG A 1 106 ? 14.243 3.314 11.371 1.00 63.47 106 ARG A CA 1
ATOM 754 C C . ARG A 1 106 ? 12.953 4.022 10.947 1.00 63.47 106 ARG A C 1
ATOM 756 O O . ARG A 1 106 ? 12.239 4.480 11.822 1.00 63.47 106 ARG A O 1
ATOM 763 N N . ALA A 1 107 ? 12.645 4.148 9.656 1.00 71.06 107 ALA A N 1
ATOM 764 C CA . ALA A 1 107 ? 11.441 4.834 9.174 1.00 71.06 107 ALA A CA 1
ATOM 765 C C . ALA A 1 107 ? 10.139 4.117 9.566 1.00 71.06 107 ALA A C 1
ATOM 767 O O . ALA A 1 107 ? 9.119 4.760 9.810 1.00 71.06 107 ALA A O 1
ATOM 768 N N . LEU A 1 108 ? 10.201 2.791 9.703 1.00 77.94 108 LEU A N 1
ATOM 769 C CA . LEU A 1 108 ? 9.057 1.976 10.096 1.00 77.94 108 LEU A CA 1
ATOM 770 C C . LEU A 1 108 ? 8.594 2.241 11.529 1.00 77.94 108 LEU A C 1
ATOM 772 O O . LEU A 1 108 ? 7.408 2.122 11.808 1.00 77.94 108 LEU A O 1
ATOM 776 N N . GLU A 1 109 ? 9.489 2.614 12.446 1.00 83.56 109 GLU A N 1
ATOM 777 C CA . GLU A 1 109 ? 9.112 2.818 13.848 1.00 83.56 109 GLU A CA 1
ATOM 778 C C . GLU A 1 109 ? 8.239 4.076 14.054 1.00 83.56 109 GLU A C 1
ATOM 780 O O . GLU A 1 109 ? 7.173 3.950 14.661 1.00 83.56 109 GLU A O 1
ATOM 785 N N . PRO A 1 110 ? 8.597 5.268 13.534 1.00 86.81 110 PRO A N 1
ATOM 786 C CA . PRO A 1 110 ? 7.708 6.427 13.517 1.00 86.81 110 PRO A CA 1
ATOM 787 C C . PRO A 1 110 ? 6.390 6.161 12.795 1.00 86.81 110 PRO A C 1
ATOM 789 O O . PRO A 1 110 ? 5.348 6.578 13.293 1.00 86.81 110 PRO A O 1
ATOM 792 N N . LEU A 1 111 ? 6.415 5.440 11.668 1.00 87.69 111 LEU A N 1
ATOM 793 C CA . LEU A 1 111 ? 5.196 5.087 10.943 1.00 87.69 111 LEU A CA 1
ATOM 794 C C . LEU A 1 111 ? 4.296 4.166 11.767 1.00 87.69 111 LEU A C 1
ATOM 796 O O . LEU A 1 111 ? 3.111 4.442 11.906 1.00 87.69 111 LEU A O 1
ATOM 800 N N . ALA A 1 112 ? 4.850 3.124 12.383 1.00 88.06 112 ALA A N 1
ATOM 801 C CA . ALA A 1 112 ? 4.095 2.238 13.260 1.00 88.06 112 ALA A CA 1
ATOM 802 C C . ALA A 1 112 ? 3.474 3.006 14.437 1.00 88.06 112 ALA A C 1
ATOM 804 O O . ALA A 1 112 ? 2.319 2.770 14.780 1.00 88.06 112 ALA A O 1
ATOM 805 N N . ARG A 1 113 ? 4.202 3.969 15.023 1.00 89.38 113 ARG A N 1
ATOM 806 C CA . ARG A 1 113 ? 3.664 4.849 16.074 1.00 89.38 113 ARG A CA 1
ATOM 807 C C . ARG A 1 113 ? 2.554 5.762 15.563 1.00 89.38 113 ARG A C 1
ATOM 809 O O . ARG A 1 113 ? 1.560 5.927 16.262 1.00 89.38 113 ARG A O 1
ATOM 816 N N . LEU A 1 114 ? 2.704 6.335 14.368 1.00 91.31 114 LEU A N 1
ATOM 817 C CA . LEU A 1 114 ? 1.668 7.151 13.735 1.00 91.31 114 LEU A CA 1
ATOM 818 C C . LEU A 1 114 ? 0.394 6.329 13.500 1.00 91.31 114 LEU A C 1
ATOM 820 O O . LEU A 1 114 ? -0.690 6.769 13.865 1.00 91.31 114 LEU A O 1
ATOM 824 N N . LEU A 1 115 ? 0.529 5.119 12.950 1.00 91.69 115 LEU A N 1
ATOM 825 C CA . LEU A 1 115 ? -0.590 4.214 12.683 1.00 91.69 115 LEU A CA 1
ATOM 826 C C . LEU A 1 115 ? -1.276 3.758 13.978 1.00 91.69 115 LEU A C 1
ATOM 828 O O . LEU A 1 115 ? -2.503 3.788 14.056 1.00 91.69 115 LEU A O 1
ATOM 832 N N . ALA A 1 116 ? -0.504 3.419 15.013 1.00 90.50 116 ALA A N 1
ATOM 833 C CA . ALA A 1 116 ? -1.043 3.094 16.334 1.00 90.50 116 ALA A CA 1
ATOM 834 C C . ALA A 1 116 ? -1.785 4.292 16.955 1.00 90.50 116 ALA A C 1
ATOM 836 O O . ALA A 1 116 ? -2.903 4.144 17.440 1.00 90.50 116 ALA A O 1
ATOM 837 N N . GLY A 1 117 ? -1.213 5.499 16.872 1.00 90.94 117 GLY A N 1
ATOM 838 C CA . GLY A 1 117 ? -1.865 6.737 17.310 1.00 90.94 117 GLY A CA 1
ATOM 839 C C . GLY A 1 117 ? -3.132 7.078 16.515 1.00 90.94 117 GLY A C 1
ATOM 840 O O . GLY A 1 117 ? -4.040 7.707 17.052 1.00 90.94 117 GLY A O 1
ATOM 841 N N . ALA A 1 118 ? -3.227 6.618 15.264 1.00 90.50 118 ALA A N 1
ATOM 842 C CA . ALA A 1 118 ? -4.421 6.711 14.423 1.00 90.50 118 ALA A CA 1
ATOM 843 C C . ALA A 1 118 ? -5.455 5.595 14.689 1.00 90.50 118 ALA A C 1
ATOM 845 O O . ALA A 1 118 ? -6.506 5.570 14.041 1.00 90.50 118 ALA A O 1
ATOM 846 N N . GLY A 1 119 ? -5.172 4.690 15.635 1.00 90.44 119 GLY A N 1
ATOM 847 C CA . GLY A 1 119 ? -6.069 3.625 16.081 1.00 90.44 119 GLY A CA 1
ATOM 848 C C . GLY A 1 119 ? -5.968 2.310 15.304 1.00 90.44 119 GLY A C 1
ATOM 849 O O . GLY A 1 119 ? -6.872 1.488 15.437 1.00 90.44 119 GLY A O 1
ATOM 850 N N . ALA A 1 120 ? -4.923 2.096 14.499 1.00 91.69 120 ALA A N 1
ATOM 851 C CA . ALA A 1 120 ? -4.710 0.827 13.799 1.00 91.69 120 ALA A CA 1
ATOM 852 C C . ALA A 1 120 ? -4.434 -0.335 14.774 1.00 91.69 120 ALA A C 1
ATOM 854 O O . ALA A 1 120 ? -3.772 -0.150 15.796 1.00 91.69 120 ALA A O 1
ATOM 855 N N . SER A 1 121 ? -4.912 -1.539 14.441 1.00 83.88 121 SER A N 1
ATOM 856 C CA . SER A 1 121 ? -4.833 -2.738 15.296 1.00 83.88 121 SER A CA 1
ATOM 857 C C . SER A 1 121 ? -3.610 -3.623 15.030 1.00 83.88 121 SER A C 1
ATOM 859 O O . SER A 1 121 ? -3.166 -4.343 15.920 1.00 83.88 121 SER A O 1
ATOM 861 N N . ALA A 1 122 ? -3.044 -3.572 13.825 1.00 75.75 122 ALA A N 1
ATOM 862 C CA . ALA A 1 122 ? -1.816 -4.273 13.466 1.00 75.75 122 ALA A CA 1
ATOM 863 C C . ALA A 1 122 ? -1.157 -3.605 12.257 1.00 75.75 122 ALA A C 1
ATOM 865 O O . ALA A 1 122 ? -1.835 -2.985 11.433 1.00 75.75 122 ALA A O 1
ATOM 866 N N . VAL A 1 123 ? 0.166 -3.744 12.161 1.00 76.75 123 VAL A N 1
ATOM 867 C CA . VAL A 1 123 ? 0.955 -3.228 11.038 1.00 76.75 123 VAL A CA 1
ATOM 868 C C . VAL A 1 123 ? 1.780 -4.363 10.449 1.00 76.75 123 VAL A C 1
ATOM 870 O O . VAL A 1 123 ? 2.612 -4.952 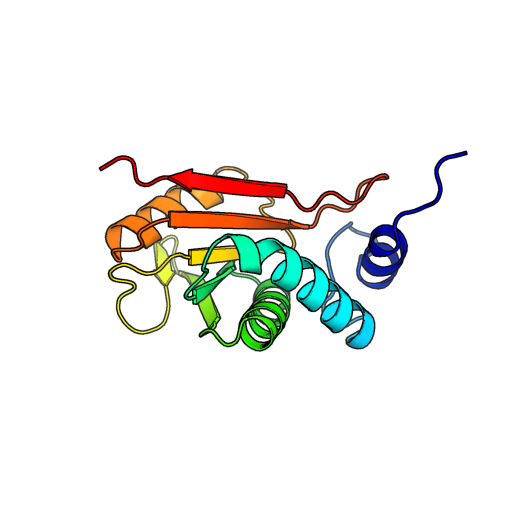11.144 1.00 76.75 123 VAL A O 1
ATOM 873 N N . HIS A 1 124 ? 1.549 -4.634 9.168 1.00 78.75 124 HIS A N 1
ATOM 874 C CA . HIS A 1 124 ? 2.350 -5.529 8.343 1.00 78.75 124 HIS A CA 1
ATOM 875 C C . HIS A 1 124 ? 3.185 -4.692 7.385 1.00 78.75 124 HIS A C 1
ATOM 877 O O . HIS A 1 124 ? 2.624 -3.889 6.652 1.00 78.75 124 HIS A O 1
ATOM 883 N N . ALA A 1 125 ? 4.503 -4.848 7.377 1.00 79.38 125 ALA A N 1
ATOM 884 C CA . ALA A 1 125 ? 5.345 -4.206 6.369 1.00 79.38 125 ALA A CA 1
ATOM 885 C C . ALA A 1 125 ? 5.676 -5.222 5.280 1.00 79.38 125 ALA A C 1
ATOM 887 O O . ALA A 1 125 ? 6.202 -6.272 5.618 1.00 79.38 125 ALA A O 1
ATOM 888 N N . ALA A 1 126 ? 5.387 -4.901 4.021 1.00 76.44 126 ALA A N 1
ATOM 889 C CA . ALA A 1 126 ? 5.834 -5.641 2.849 1.00 76.44 126 ALA A CA 1
ATOM 890 C C . ALA A 1 126 ? 6.960 -4.850 2.180 1.00 76.44 126 ALA A C 1
ATOM 892 O O . ALA A 1 126 ? 6.758 -3.704 1.766 1.00 76.44 126 ALA A O 1
ATOM 893 N N . ARG A 1 127 ? 8.147 -5.458 2.096 1.00 78.12 127 ARG A N 1
ATOM 894 C CA . ARG A 1 127 ? 9.303 -4.879 1.407 1.00 78.12 127 ARG A CA 1
ATOM 895 C C . ARG A 1 127 ? 9.687 -5.727 0.206 1.00 78.12 127 ARG A C 1
ATOM 897 O O . ARG A 1 127 ? 9.834 -6.938 0.335 1.00 78.12 127 ARG A O 1
ATOM 904 N N . LEU A 1 128 ? 9.975 -5.063 -0.907 1.00 73.25 128 LEU A N 1
ATOM 905 C CA . LEU A 1 128 ? 10.673 -5.673 -2.031 1.00 73.25 128 LEU A CA 1
ATOM 906 C C . LEU A 1 128 ? 12.187 -5.496 -1.856 1.00 73.25 128 LEU A C 1
ATOM 908 O O . LEU A 1 128 ? 12.682 -4.422 -1.506 1.00 73.25 128 LEU A O 1
ATOM 912 N N . ARG A 1 129 ? 12.958 -6.565 -2.041 1.00 67.94 129 ARG A N 1
ATOM 913 C CA . ARG A 1 129 ? 14.419 -6.477 -2.118 1.00 67.94 129 ARG A CA 1
ATOM 914 C C . ARG A 1 129 ? 14.896 -7.207 -3.365 1.00 67.94 129 ARG A C 1
ATOM 916 O O . ARG A 1 129 ? 14.659 -8.412 -3.453 1.00 67.94 129 ARG A O 1
ATOM 923 N N . PRO A 1 130 ? 15.633 -6.530 -4.262 1.00 62.41 130 PRO A N 1
ATOM 924 C CA . PRO A 1 130 ? 16.458 -7.220 -5.237 1.00 62.41 130 PRO A CA 1
ATOM 925 C C . PRO A 1 130 ? 17.493 -8.040 -4.461 1.00 62.41 130 PRO A C 1
ATOM 927 O O . PRO A 1 130 ? 18.352 -7.513 -3.755 1.00 62.41 130 PRO A O 1
ATOM 930 N N . SER A 1 131 ? 17.346 -9.352 -4.514 1.00 57.38 131 SER A N 1
ATOM 931 C CA . SER A 1 131 ? 18.191 -10.337 -3.852 1.00 57.38 131 SER A CA 1
ATOM 932 C C . SER A 1 131 ? 18.315 -11.518 -4.816 1.00 57.38 131 SER A C 1
ATOM 934 O O . SER A 1 131 ? 17.380 -11.755 -5.581 1.00 57.38 131 SER A O 1
ATOM 936 N N . PRO A 1 132 ? 19.418 -12.294 -4.803 1.00 49.66 132 PRO A N 1
ATOM 937 C CA . PRO A 1 132 ? 19.515 -13.531 -5.588 1.00 49.66 132 PRO A CA 1
ATOM 938 C C . PRO A 1 132 ? 18.425 -14.560 -5.230 1.00 49.66 132 PRO A C 1
ATOM 940 O O . PRO A 1 132 ? 18.296 -15.587 -5.890 1.00 49.66 132 PRO A O 1
ATOM 943 N N . SER A 1 133 ? 17.659 -14.312 -4.168 1.00 42.78 133 SER A N 1
ATOM 944 C CA . SER A 1 133 ? 16.396 -14.975 -3.865 1.00 42.78 133 SER A CA 1
ATOM 945 C C . SER A 1 133 ? 15.405 -13.898 -3.443 1.00 42.78 133 SER A C 1
ATOM 947 O O . SER A 1 133 ? 15.564 -13.305 -2.373 1.00 42.78 133 SER A O 1
ATOM 949 N N . THR A 1 134 ? 14.441 -13.577 -4.301 1.00 49.72 134 THR A N 1
ATOM 950 C CA . THR A 1 134 ? 13.429 -12.563 -3.997 1.00 49.72 134 THR A CA 1
ATOM 951 C C . THR A 1 134 ? 12.679 -12.942 -2.724 1.00 49.72 134 THR A C 1
ATOM 953 O O . THR A 1 134 ? 12.049 -13.997 -2.663 1.00 49.72 134 THR A O 1
ATOM 956 N N . GLU A 1 135 ? 12.736 -12.078 -1.713 1.00 55.44 135 GLU A N 1
ATOM 957 C CA . GLU A 1 135 ? 12.091 -12.309 -0.423 1.00 55.44 135 GLU A CA 1
ATOM 958 C C . GLU A 1 135 ? 11.074 -11.198 -0.163 1.00 55.44 135 GLU A C 1
ATOM 960 O O . GLU A 1 135 ? 11.428 -10.021 -0.055 1.00 55.44 135 GLU A O 1
ATOM 965 N N . LEU A 1 136 ? 9.799 -11.583 -0.100 1.00 60.66 136 LEU A N 1
ATOM 966 C CA . LEU A 1 136 ? 8.745 -10.746 0.452 1.00 60.66 136 LEU A CA 1
ATOM 967 C C . LEU A 1 136 ? 8.795 -10.909 1.968 1.00 60.66 136 LEU A C 1
ATOM 969 O O . LEU A 1 136 ? 8.318 -11.904 2.510 1.00 60.66 136 LEU A O 1
ATOM 973 N N . ASP A 1 137 ? 9.394 -9.937 2.642 1.00 62.44 137 ASP A N 1
ATOM 974 C CA . ASP A 1 137 ? 9.435 -9.929 4.098 1.00 62.44 137 ASP A CA 1
ATOM 975 C C . ASP A 1 137 ? 8.155 -9.276 4.619 1.00 62.44 137 ASP A C 1
ATOM 977 O O . ASP A 1 137 ? 7.915 -8.096 4.347 1.00 62.44 137 ASP A O 1
ATOM 981 N N . VAL A 1 138 ? 7.323 -10.057 5.314 1.00 62.03 138 VAL A N 1
ATOM 982 C CA . VAL A 1 138 ? 6.123 -9.575 6.007 1.00 62.03 138 VAL A CA 1
ATOM 983 C C . VAL A 1 138 ? 6.407 -9.556 7.501 1.00 62.03 138 VAL A C 1
ATOM 985 O O . VAL A 1 138 ? 6.277 -10.563 8.198 1.00 62.03 138 VAL A O 1
ATOM 988 N N . HIS A 1 139 ? 6.762 -8.387 8.026 1.00 66.81 139 HIS A N 1
ATOM 989 C CA . HIS A 1 139 ? 6.915 -8.202 9.467 1.00 66.81 139 HIS A CA 1
ATOM 990 C C . HIS A 1 139 ? 5.583 -7.799 10.096 1.00 66.81 139 HIS A C 1
ATOM 992 O O . HIS A 1 139 ? 5.089 -6.705 9.832 1.00 66.81 139 HIS A O 1
ATOM 998 N N . GLY A 1 140 ? 5.016 -8.657 10.948 1.00 59.56 140 GLY A N 1
ATOM 999 C CA . GLY A 1 140 ? 3.853 -8.324 11.771 1.00 59.56 140 GLY A CA 1
ATOM 1000 C C . GLY A 1 140 ? 4.266 -7.871 13.171 1.00 59.56 140 GLY A C 1
ATOM 1001 O O . GLY A 1 140 ? 4.974 -8.593 13.872 1.00 59.56 140 GLY A O 1
ATOM 1002 N N . ARG A 1 141 ? 3.788 -6.701 13.610 1.00 61.97 141 ARG A N 1
ATOM 1003 C CA . ARG A 1 141 ? 3.720 -6.364 15.041 1.00 61.97 141 ARG A CA 1
ATOM 1004 C C . ARG A 1 141 ? 2.273 -6.524 15.491 1.00 61.97 141 ARG A C 1
ATOM 1006 O O . ARG A 1 141 ? 1.412 -5.770 15.039 1.00 61.97 141 ARG A O 1
ATOM 1013 N N . GLY A 1 142 ? 2.015 -7.499 16.360 1.00 54.25 142 GLY A N 1
ATOM 1014 C CA . GLY A 1 142 ? 0.762 -7.534 17.109 1.00 54.25 142 GLY A CA 1
ATOM 1015 C C . GLY A 1 142 ? 0.701 -6.307 18.013 1.00 54.25 142 GLY A C 1
ATOM 1016 O O . GLY A 1 142 ? 1.704 -5.962 18.644 1.00 54.25 142 GLY A O 1
ATOM 1017 N N . ALA A 1 143 ? -0.435 -5.612 18.038 1.00 49.41 143 ALA A N 1
ATOM 1018 C CA . ALA A 1 143 ? -0.709 -4.658 19.099 1.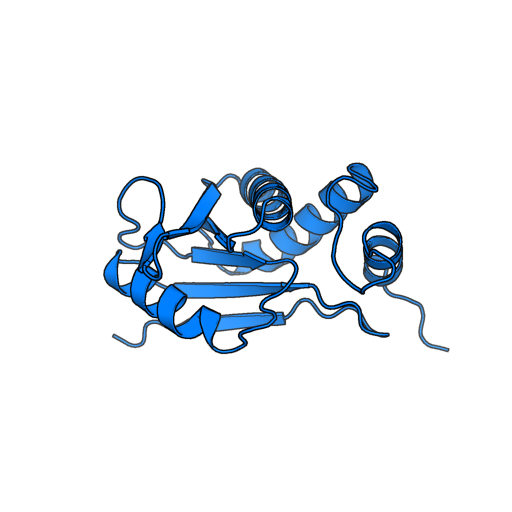00 49.41 143 ALA A CA 1
ATOM 1019 C C . ALA A 1 143 ? -0.928 -5.453 20.392 1.00 49.41 143 ALA A C 1
ATOM 1021 O O . ALA A 1 143 ? -2.054 -5.821 20.714 1.00 49.41 143 ALA A O 1
ATOM 1022 N N . ASP A 1 144 ? 0.154 -5.769 21.102 1.00 50.69 144 ASP A N 1
ATOM 1023 C CA . ASP A 1 144 ? 0.044 -6.112 22.516 1.00 50.69 144 ASP A CA 1
ATOM 1024 C C . ASP A 1 144 ? -0.426 -4.837 23.229 1.00 50.69 144 ASP A C 1
ATOM 1026 O O . ASP A 1 144 ? 0.308 -3.846 23.311 1.00 50.69 144 ASP A O 1
ATOM 1030 N N . ALA A 1 145 ? -1.708 -4.850 23.596 1.00 46.25 145 ALA A N 1
ATOM 1031 C CA . ALA A 1 145 ? -2.423 -3.786 24.295 1.00 46.25 145 ALA A CA 1
ATOM 1032 C C . ALA A 1 145 ? -1.990 -3.661 25.761 1.00 46.25 145 ALA A C 1
ATOM 1034 O O . ALA A 1 145 ? -1.701 -4.706 26.390 1.00 46.25 145 ALA A O 1
#

pLDDT: mean 82.95, std 13.9, range [42.78, 98.12]

Secondary structure (DSSP, 8-state):
-PPPPHHHHHHHHHB-TTS-B-TTT-HHHHHHHHHHHHHHHGGGT--EEEEESSHHHHHHHHHHHHHHT--EEEEEEETTEEEE-SS--TT-EEEEEES---S-TTTHHHHHHHHHHTT-SEEEEEE----SS---EEEEEE---

Organism: NCBI:txid1930061